Protein AF-A0A7S2YX77-F1 (afdb_monomer_lite)

pLDDT: mean 82.11, std 19.02, range [40.69, 98.75]

Organism: NCBI:txid464258

Secondary structure (DSSP, 8-state):
--SHHHHHHHHHHTT--EEEEPP-SHHHHHHHHHHHHHHHHSTTHHHH--EEEEEE---GGGGGGG----------------S--HHHHHHHHHHHHHHHHHTSTTEEEE-S-S--SS--

InterPro domains:
  IPR001130 3'-5' ssDNA/RNA exonuclease TatD-like [PF01026] (3-118)
  IPR032466 Metal-dependent hydrolase [SSF51556] (2-119)
  IPR050891 TatD-type Metallo-dependent Hydrolase [PTHR10060] (2-119)

Sequence (120 aa):
AGDVAAVLARAGAAGVRAVVVTGTSVEGSRRALKFVDEWHAGEEQKDAGVALFATVGVHPHDAKSCVVNHNSSGGTGDGETSEDTPEIQLLDSFLPTLRELAAHPRCVAIGECGLDFDRN

Foldseek 3Di:
DPCPLVVLLVCLVVVAQEDEQEQAALVSLVVQLVVLVVLVVDPSVVNSNHRYAYAFEHEQVCVCVLQDDPPPDDDDDDDDDDVCPSVNVSCVVGVVSSVVSCPRPRHDYHDPYDDDPPDD

Radius of gyration: 19.6 Å; chains: 1; bounding box: 60×23×42 Å

Structure (mmCIF, N/CA/C/O backbone):
data_AF-A0A7S2YX77-F1
#
_entry.id   AF-A0A7S2YX77-F1
#
loop_
_atom_site.group_PDB
_atom_site.id
_atom_site.type_symbol
_atom_site.label_atom_id
_atom_site.label_alt_id
_atom_site.label_comp_id
_atom_site.label_asym_id
_atom_site.label_entity_id
_atom_site.label_seq_id
_atom_site.pdbx_PDB_ins_code
_atom_site.Cartn_x
_atom_site.Cartn_y
_atom_site.Cartn_z
_atom_site.occupancy
_atom_site.B_iso_or_equiv
_atom_site.auth_seq_id
_atom_site.auth_comp_id
_atom_site.auth_asym_id
_atom_site.auth_atom_id
_atom_site.pdbx_PDB_model_num
ATOM 1 N N . ALA A 1 1 ? -8.320 17.001 -0.650 1.00 51.00 1 ALA A N 1
ATOM 2 C CA . ALA A 1 1 ? -8.378 15.914 0.346 1.00 51.00 1 ALA A CA 1
ATOM 3 C C . ALA A 1 1 ? -9.629 16.149 1.178 1.00 51.00 1 ALA A C 1
ATOM 5 O O . ALA A 1 1 ? -9.741 17.245 1.706 1.00 51.00 1 ALA A O 1
ATOM 6 N N . GLY A 1 2 ? -10.615 15.247 1.183 1.00 64.38 2 GLY A N 1
ATOM 7 C CA . GLY A 1 2 ? -11.889 15.569 1.850 1.00 64.38 2 GLY A CA 1
ATOM 8 C C . GLY A 1 2 ? -12.899 14.445 2.088 1.00 64.38 2 GLY A C 1
ATOM 9 O O . GLY A 1 2 ? -13.870 14.696 2.780 1.00 64.38 2 GLY A O 1
ATOM 10 N N . ASP A 1 3 ? -12.699 13.225 1.575 1.00 87.69 3 ASP A N 1
ATOM 11 C CA . ASP A 1 3 ? -13.625 12.099 1.841 1.00 87.69 3 ASP A CA 1
ATOM 12 C C . ASP A 1 3 ? -12.890 10.817 2.269 1.00 87.69 3 ASP A C 1
ATOM 14 O O . ASP A 1 3 ? -13.483 9.752 2.325 1.00 87.69 3 ASP A O 1
ATOM 18 N N . VAL A 1 4 ? -11.588 10.869 2.578 1.00 89.38 4 VAL A N 1
ATOM 19 C CA . VAL A 1 4 ? -10.837 9.652 2.949 1.00 89.38 4 VAL A CA 1
ATOM 20 C C . VAL A 1 4 ? -11.414 9.015 4.213 1.00 89.38 4 VAL A C 1
ATOM 22 O O . VAL A 1 4 ? -11.706 7.822 4.209 1.00 89.38 4 VAL A O 1
ATOM 25 N N . ALA A 1 5 ? -11.639 9.808 5.264 1.00 89.88 5 ALA A N 1
ATOM 26 C CA . ALA A 1 5 ? -12.210 9.308 6.508 1.00 89.88 5 ALA A CA 1
ATOM 27 C C . ALA A 1 5 ? -13.592 8.683 6.294 1.00 89.88 5 ALA A C 1
ATOM 29 O O . ALA A 1 5 ? -13.863 7.590 6.783 1.00 89.88 5 ALA A O 1
ATOM 30 N N . ALA A 1 6 ? -14.442 9.320 5.491 1.00 91.56 6 ALA A N 1
ATOM 31 C CA . ALA A 1 6 ? -15.774 8.805 5.211 1.00 91.56 6 ALA A CA 1
ATOM 32 C C . ALA A 1 6 ? -15.762 7.597 4.248 1.00 91.56 6 ALA A C 1
ATOM 34 O O . ALA A 1 6 ? -16.573 6.689 4.426 1.00 91.56 6 ALA A O 1
ATOM 35 N N . VAL A 1 7 ? -14.818 7.493 3.303 1.00 94.12 7 VAL A N 1
ATOM 36 C CA . VAL A 1 7 ? -14.561 6.257 2.532 1.00 94.12 7 VAL A CA 1
ATOM 37 C C . VAL A 1 7 ? -14.171 5.113 3.467 1.00 94.12 7 VAL A C 1
ATOM 39 O O . VAL A 1 7 ? -14.737 4.023 3.371 1.00 94.12 7 VAL A O 1
ATOM 42 N N . LEU A 1 8 ? -13.237 5.352 4.388 1.00 94.06 8 LEU A N 1
ATOM 43 C CA . LEU A 1 8 ? -12.756 4.330 5.316 1.00 94.06 8 LEU A CA 1
ATOM 44 C C . LEU A 1 8 ? -13.815 3.949 6.354 1.00 94.06 8 LEU A C 1
ATOM 46 O O . LEU A 1 8 ? -13.944 2.769 6.662 1.00 94.06 8 LEU A O 1
ATOM 50 N N . ALA A 1 9 ? -14.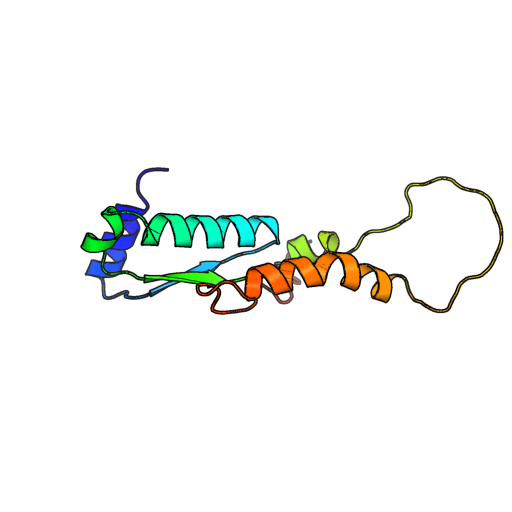642 4.889 6.809 1.00 92.50 9 ALA A N 1
ATOM 51 C CA . ALA A 1 9 ? -15.793 4.597 7.660 1.00 92.50 9 ALA A CA 1
ATOM 52 C C . ALA A 1 9 ? -16.824 3.716 6.939 1.00 92.50 9 ALA A C 1
ATOM 54 O O . ALA A 1 9 ? -17.312 2.742 7.512 1.00 92.50 9 ALA A O 1
ATOM 55 N N . ARG A 1 10 ? -17.117 3.991 5.657 1.00 94.75 10 ARG A N 1
ATOM 56 C CA . ARG A 1 10 ? -17.979 3.117 4.839 1.00 94.75 10 ARG A CA 1
ATOM 57 C C . ARG A 1 10 ? -17.374 1.720 4.682 1.00 94.75 10 ARG A C 1
ATOM 59 O O . ARG A 1 10 ? -18.093 0.734 4.820 1.00 94.75 10 ARG A O 1
ATOM 66 N N . ALA A 1 11 ? -16.065 1.622 4.445 1.00 95.62 11 ALA A N 1
ATOM 67 C CA . ALA A 1 11 ? -15.366 0.339 4.376 1.00 95.62 11 ALA A CA 1
ATOM 68 C C . ALA A 1 11 ? -15.448 -0.422 5.715 1.00 95.62 11 ALA A C 1
ATOM 70 O O . ALA A 1 11 ? -15.787 -1.607 5.735 1.00 95.62 11 ALA A O 1
ATOM 71 N N . GLY A 1 12 ? -15.226 0.270 6.835 1.00 94.50 12 GLY A N 1
ATOM 72 C CA . GLY A 1 12 ? -15.378 -0.260 8.189 1.00 94.50 12 GLY A CA 1
ATOM 73 C C . GLY A 1 12 ? -16.786 -0.787 8.462 1.00 94.50 12 GLY A C 1
ATOM 74 O O . GLY A 1 12 ? -16.950 -1.931 8.901 1.00 94.50 12 GLY A O 1
ATOM 75 N N . ALA A 1 13 ? -17.813 -0.007 8.116 1.00 94.69 13 ALA A N 1
ATOM 76 C CA . ALA A 1 13 ? -19.216 -0.409 8.224 1.00 94.69 13 ALA A CA 1
ATOM 77 C C . ALA A 1 13 ? -19.543 -1.648 7.370 1.00 94.69 13 ALA A C 1
ATOM 79 O O . ALA A 1 13 ? -20.354 -2.477 7.776 1.00 94.69 13 ALA A O 1
ATOM 80 N N . ALA A 1 14 ? -18.868 -1.819 6.229 1.00 96.69 14 ALA A N 1
ATOM 81 C CA . ALA A 1 14 ? -18.993 -2.992 5.363 1.00 96.69 14 ALA A CA 1
ATOM 82 C C . ALA A 1 14 ? -18.189 -4.222 5.836 1.00 96.69 14 ALA A C 1
ATOM 84 O O . ALA A 1 14 ? -18.222 -5.262 5.184 1.00 96.69 14 ALA A O 1
ATOM 85 N N . GLY A 1 15 ? -17.464 -4.134 6.956 1.00 96.56 15 GLY A N 1
ATOM 86 C CA . GLY A 1 15 ? -16.691 -5.254 7.502 1.00 96.56 15 GLY A CA 1
ATOM 87 C C . GLY A 1 15 ? -15.209 -5.264 7.118 1.00 96.56 15 GLY A C 1
ATOM 88 O O . GLY A 1 15 ? -14.477 -6.136 7.582 1.00 96.56 15 GLY A O 1
ATOM 89 N N . VAL A 1 16 ? -14.731 -4.293 6.333 1.00 96.75 16 VAL A N 1
ATOM 90 C CA . VAL A 1 16 ? -13.294 -4.142 6.061 1.00 96.75 16 VAL A CA 1
ATOM 91 C C . VAL A 1 16 ? -12.595 -3.725 7.353 1.00 96.75 16 VAL A C 1
ATOM 93 O O . VAL A 1 16 ? -13.095 -2.888 8.103 1.00 96.75 16 VAL A O 1
ATOM 96 N N . ARG A 1 17 ? -11.452 -4.342 7.655 1.00 95.44 17 ARG A N 1
ATOM 97 C CA . ARG A 1 17 ? -10.663 -4.050 8.868 1.00 95.44 17 ARG A CA 1
ATOM 98 C C . ARG A 1 17 ? -9.243 -3.601 8.567 1.00 95.44 17 ARG A C 1
ATOM 100 O O . ARG A 1 17 ? -8.611 -2.983 9.416 1.00 95.44 17 ARG A O 1
ATOM 107 N N . ALA A 1 18 ? -8.762 -3.880 7.361 1.00 96.75 18 ALA A N 1
ATOM 108 C CA . ALA A 1 18 ? -7.454 -3.465 6.896 1.00 96.75 18 ALA A CA 1
ATOM 109 C C . ALA A 1 18 ? -7.520 -3.048 5.425 1.00 96.75 18 ALA A C 1
ATOM 111 O O . ALA A 1 18 ? -8.242 -3.662 4.639 1.00 96.75 18 ALA A O 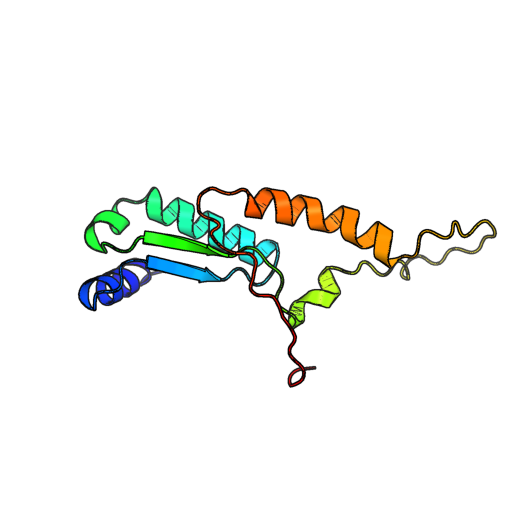1
ATOM 112 N N . VAL A 1 19 ? -6.746 -2.029 5.063 1.00 97.88 19 VAL A N 1
ATOM 113 C CA . VAL A 1 19 ? -6.511 -1.603 3.678 1.00 97.88 19 VAL A CA 1
ATOM 114 C C . VAL A 1 19 ? -5.009 -1.447 3.477 1.00 97.88 19 VAL A C 1
ATOM 116 O O . VAL A 1 19 ? -4.321 -0.879 4.325 1.00 97.88 19 VAL A O 1
ATOM 119 N N . VAL A 1 20 ? -4.505 -1.941 2.348 1.00 98.56 20 VAL A N 1
ATOM 120 C CA . VAL A 1 20 ? -3.110 -1.760 1.942 1.00 98.56 20 VAL A CA 1
ATOM 121 C C . VAL A 1 20 ? -3.067 -0.710 0.836 1.00 98.56 20 VAL A C 1
ATOM 123 O O . VAL A 1 20 ? -3.648 -0.896 -0.229 1.00 98.56 20 VAL A O 1
ATOM 126 N N . VAL A 1 21 ? -2.414 0.413 1.113 1.00 98.44 21 VAL A N 1
ATOM 127 C CA . VAL A 1 21 ? -2.227 1.529 0.188 1.00 98.44 21 VAL A CA 1
ATOM 128 C C . VAL A 1 21 ? -1.041 1.219 -0.717 1.00 98.44 21 VAL A C 1
ATOM 130 O O . VAL A 1 21 ? 0.091 1.081 -0.254 1.00 98.44 21 VAL A O 1
ATOM 133 N N . THR A 1 22 ? -1.304 1.106 -2.012 1.00 98.31 22 THR A N 1
ATOM 134 C CA . THR A 1 22 ? -0.292 0.698 -2.984 1.00 98.31 22 THR A CA 1
ATOM 135 C C . THR A 1 22 ? 0.705 1.820 -3.273 1.00 98.31 22 THR A C 1
ATOM 137 O O . THR A 1 22 ? 0.324 2.905 -3.719 1.00 98.31 22 THR A O 1
ATOM 140 N N . GLY A 1 23 ? 1.992 1.550 -3.059 1.00 97.00 23 GLY A N 1
ATOM 141 C CA . GLY A 1 23 ? 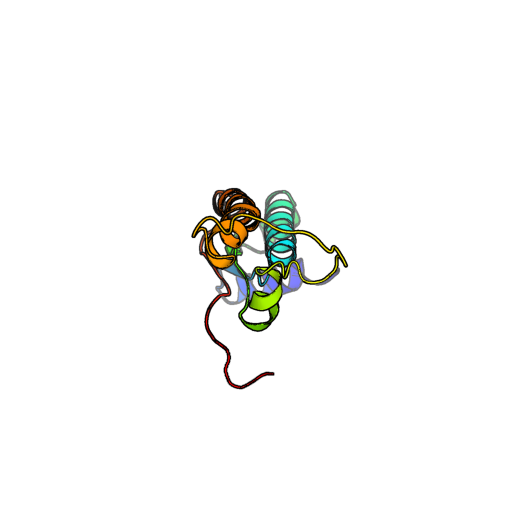3.093 2.347 -3.595 1.00 97.00 23 GLY A CA 1
ATOM 142 C C . GLY A 1 23 ? 3.483 1.851 -4.989 1.00 97.00 23 GLY A C 1
ATOM 143 O O . GLY A 1 23 ? 3.782 0.676 -5.156 1.00 97.00 23 GLY A O 1
ATOM 144 N N . THR A 1 24 ? 3.479 2.721 -5.999 1.00 95.56 24 THR A N 1
ATOM 145 C CA . THR A 1 24 ? 3.787 2.346 -7.399 1.00 95.56 24 THR A CA 1
ATOM 146 C C . THR A 1 24 ? 5.130 2.880 -7.903 1.00 95.56 24 THR A C 1
ATOM 148 O O . THR A 1 24 ? 5.543 2.581 -9.013 1.00 95.56 24 THR A O 1
ATOM 151 N N . SER A 1 25 ? 5.830 3.666 -7.094 1.00 93.38 25 SER A N 1
ATOM 152 C CA . SER A 1 25 ? 7.181 4.177 -7.351 1.00 93.38 25 SER A CA 1
ATOM 153 C C . SER A 1 25 ? 7.842 4.505 -6.013 1.00 93.38 25 SER A C 1
ATOM 155 O O . SER A 1 25 ? 7.180 4.427 -4.976 1.00 93.38 25 SER A O 1
ATOM 157 N N . VAL A 1 26 ? 9.111 4.929 -5.979 1.00 92.06 26 VAL A N 1
ATOM 158 C CA . VAL A 1 26 ? 9.735 5.389 -4.717 1.00 92.06 26 VAL A CA 1
ATOM 159 C C . VAL A 1 26 ? 8.938 6.530 -4.096 1.00 92.06 26 VAL A C 1
ATOM 161 O O . VAL A 1 26 ? 8.592 6.474 -2.918 1.00 92.06 26 VAL A O 1
ATOM 164 N N . GLU A 1 27 ? 8.592 7.540 -4.891 1.00 92.94 27 GLU A N 1
ATOM 165 C CA . GLU A 1 27 ? 7.831 8.685 -4.397 1.00 92.94 27 GLU A CA 1
ATOM 166 C C . GLU A 1 27 ? 6.379 8.306 -4.073 1.00 92.94 27 GLU A C 1
ATOM 168 O O . GLU A 1 27 ? 5.816 8.757 -3.076 1.00 92.94 27 GLU A O 1
ATOM 173 N N . GLY A 1 28 ? 5.766 7.424 -4.871 1.00 95.81 28 GLY A N 1
ATOM 174 C CA . GLY A 1 28 ? 4.457 6.847 -4.555 1.00 95.81 28 GLY A CA 1
ATOM 175 C C . GLY A 1 28 ? 4.462 6.104 -3.216 1.00 95.81 28 GLY A C 1
ATOM 176 O O . GLY A 1 28 ? 3.571 6.307 -2.397 1.00 95.81 28 GLY A O 1
ATOM 177 N N . SER A 1 29 ? 5.510 5.324 -2.961 1.00 97.38 29 SER A N 1
ATOM 178 C CA . SER A 1 29 ? 5.714 4.571 -1.723 1.00 97.38 29 SER A CA 1
ATOM 179 C C . SER A 1 29 ? 5.945 5.500 -0.527 1.00 97.38 29 SER A C 1
ATOM 181 O O . SER A 1 29 ? 5.320 5.317 0.515 1.00 97.38 29 SER A O 1
ATOM 183 N N . ARG A 1 30 ? 6.761 6.558 -0.673 1.00 97.12 30 ARG A N 1
ATOM 184 C CA . ARG A 1 30 ? 6.946 7.594 0.366 1.00 97.12 30 ARG A CA 1
ATOM 185 C C . ARG A 1 30 ? 5.622 8.251 0.744 1.00 97.12 30 ARG A C 1
ATOM 187 O O . ARG A 1 30 ? 5.310 8.371 1.928 1.00 97.12 30 ARG A O 1
ATOM 194 N N . ARG A 1 31 ? 4.820 8.641 -0.252 1.00 98.00 31 ARG A N 1
ATOM 195 C CA . ARG A 1 31 ? 3.497 9.240 -0.020 1.00 98.00 31 ARG A CA 1
ATOM 196 C C . ARG A 1 31 ? 2.522 8.258 0.625 1.00 98.00 31 ARG A C 1
ATOM 198 O O . ARG A 1 31 ? 1.786 8.672 1.514 1.00 98.00 31 ARG A O 1
ATOM 205 N N . ALA A 1 32 ? 2.533 6.988 0.221 1.00 98.31 32 ALA A N 1
ATOM 206 C CA . ALA A 1 32 ? 1.698 5.952 0.823 1.00 98.31 32 ALA A CA 1
ATOM 207 C C . ALA A 1 32 ? 2.033 5.755 2.309 1.00 98.31 32 ALA A C 1
ATOM 209 O O . ALA A 1 32 ? 1.135 5.808 3.145 1.00 98.31 32 ALA A O 1
ATOM 210 N N . LEU A 1 33 ? 3.318 5.614 2.651 1.00 98.56 33 LEU A N 1
ATOM 211 C CA . LEU A 1 33 ? 3.764 5.471 4.041 1.00 98.56 33 LEU A CA 1
ATOM 212 C C . LEU A 1 33 ? 3.421 6.706 4.878 1.00 98.56 33 LEU A C 1
ATOM 214 O O . LEU A 1 33 ? 2.819 6.569 5.938 1.00 98.56 33 LEU A O 1
ATOM 218 N N . LYS A 1 34 ? 3.697 7.912 4.368 1.00 97.94 34 LYS A N 1
ATOM 219 C CA . LYS A 1 34 ? 3.334 9.168 5.043 1.00 97.94 34 LYS A CA 1
ATOM 220 C C . LYS A 1 34 ? 1.830 9.271 5.298 1.00 97.94 34 LYS A C 1
ATOM 222 O O . LYS A 1 34 ? 1.422 9.638 6.392 1.00 97.94 34 LYS A O 1
ATOM 227 N N . PHE A 1 35 ? 1.008 8.925 4.311 1.00 96.50 35 PHE A N 1
ATOM 228 C CA . PHE A 1 35 ? -0.447 8.935 4.453 1.00 96.50 35 PHE A CA 1
ATOM 229 C C . PHE A 1 35 ? -0.924 7.950 5.528 1.00 96.50 35 PHE A C 1
ATOM 231 O O . PHE A 1 35 ? -1.763 8.290 6.359 1.00 96.50 35 PHE A O 1
ATOM 238 N N . VAL A 1 36 ? -0.366 6.740 5.534 1.00 96.88 36 VAL A N 1
ATOM 239 C CA . VAL A 1 36 ? -0.656 5.731 6.553 1.00 96.88 36 VAL A CA 1
ATOM 240 C C . VAL A 1 36 ? -0.246 6.233 7.944 1.00 96.88 36 VAL A C 1
ATOM 242 O O . VAL A 1 36 ? -0.998 6.066 8.902 1.00 96.88 36 VAL A O 1
ATOM 245 N N . ASP A 1 37 ? 0.905 6.889 8.065 1.00 96.62 37 ASP A N 1
ATOM 246 C CA . ASP A 1 37 ? 1.377 7.461 9.325 1.00 96.62 37 ASP A CA 1
ATOM 247 C C . ASP A 1 37 ? 0.467 8.556 9.861 1.00 96.62 37 ASP A C 1
ATOM 249 O O . ASP A 1 37 ? 0.073 8.514 11.027 1.00 96.62 37 ASP A O 1
ATOM 253 N N . GLU A 1 38 ? 0.103 9.501 8.998 1.00 94.12 38 GLU A N 1
ATOM 254 C CA . GLU A 1 38 ? -0.810 10.592 9.324 1.00 94.12 38 GLU A CA 1
ATOM 255 C C . GLU A 1 38 ? -2.184 10.061 9.736 1.00 94.12 38 GLU A C 1
ATOM 257 O O . GLU A 1 38 ? -2.750 10.536 10.718 1.00 94.12 38 GLU A O 1
ATOM 262 N N . TRP A 1 39 ? -2.692 9.030 9.051 1.00 92.69 39 TRP A N 1
ATOM 263 C CA . TRP A 1 39 ? -3.952 8.383 9.411 1.00 92.69 39 TRP A CA 1
ATOM 264 C C . TRP A 1 39 ? -3.917 7.801 10.825 1.00 92.69 39 TRP A C 1
ATOM 266 O O . TRP A 1 39 ? -4.810 8.059 11.622 1.00 92.69 39 TRP A O 1
ATOM 276 N N . HIS A 1 40 ? -2.870 7.050 11.171 1.00 92.06 40 HIS A N 1
ATOM 277 C CA . HIS A 1 40 ? -2.749 6.438 12.500 1.00 92.06 40 HIS 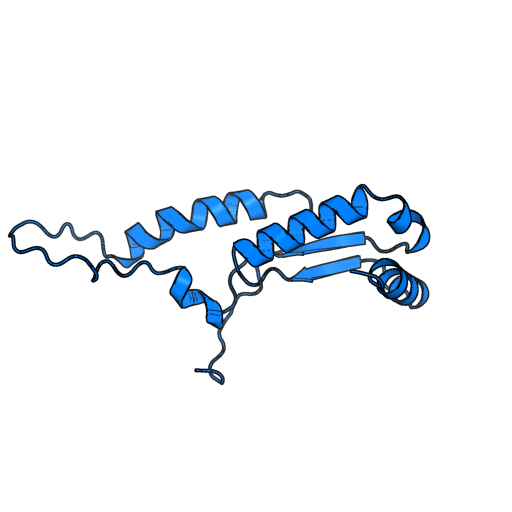A CA 1
ATOM 278 C C . HIS A 1 40 ? -2.379 7.425 13.612 1.00 92.06 40 HIS A C 1
ATOM 280 O O . HIS A 1 40 ? -2.535 7.093 14.785 1.00 92.06 40 HIS A O 1
ATOM 286 N N . ALA A 1 41 ? -1.868 8.608 13.269 1.00 92.00 41 ALA A N 1
ATOM 287 C CA . ALA A 1 41 ? -1.646 9.697 14.217 1.00 92.00 41 ALA A CA 1
ATOM 288 C C . ALA A 1 41 ? -2.900 10.571 14.424 1.00 92.00 41 ALA A C 1
ATOM 290 O O . ALA A 1 41 ? -2.960 11.328 15.392 1.00 92.00 41 ALA A O 1
ATOM 291 N N . GLY A 1 42 ? -3.874 10.497 13.512 1.00 88.00 42 GLY A N 1
ATOM 292 C CA . GLY A 1 42 ? -5.089 11.303 13.526 1.00 88.00 42 GLY A CA 1
ATOM 293 C C . GLY A 1 42 ? -6.214 10.716 14.381 1.00 88.00 42 GLY A C 1
ATOM 294 O O . GLY A 1 42 ? -6.357 9.507 14.535 1.00 88.00 42 GLY A O 1
ATOM 295 N N . GLU A 1 43 ? -7.072 11.593 14.900 1.00 84.81 43 GLU A N 1
ATOM 296 C CA . GLU A 1 43 ? -8.244 11.207 15.699 1.00 84.81 43 GLU A CA 1
ATOM 297 C C . GLU A 1 43 ? -9.364 10.576 14.847 1.00 84.81 43 GLU A C 1
ATOM 299 O O . GLU A 1 43 ? -10.078 9.698 15.326 1.00 84.81 43 GLU A O 1
ATOM 304 N N . GLU A 1 44 ? -9.470 10.959 13.566 1.00 75.88 44 GLU A N 1
ATOM 305 C CA . GLU A 1 44 ? -10.479 10.466 12.605 1.00 75.88 44 GLU A CA 1
ATOM 306 C C . GLU A 1 44 ? -10.433 8.940 12.394 1.00 75.88 44 GLU A C 1
ATOM 308 O O . GLU A 1 44 ? -11.417 8.319 11.991 1.00 75.88 44 GLU A O 1
ATOM 313 N N . GLN A 1 45 ? -9.294 8.314 12.693 1.00 74.44 45 GLN A N 1
ATOM 314 C CA . GLN A 1 45 ? -9.076 6.877 12.554 1.00 74.44 45 GLN A CA 1
ATOM 315 C C . GLN A 1 45 ? -9.881 6.045 13.563 1.00 74.44 45 GLN A C 1
ATOM 317 O O . GLN A 1 45 ? -10.257 4.910 13.248 1.00 74.44 45 GLN A O 1
ATOM 322 N N . LYS A 1 46 ? -10.202 6.607 14.738 1.00 72.44 46 LYS A N 1
ATOM 323 C CA . LYS A 1 46 ? -10.900 5.893 15.822 1.00 72.44 46 LYS A CA 1
ATOM 324 C C . LYS A 1 46 ? -12.303 5.445 15.415 1.00 72.44 46 LYS A C 1
ATOM 326 O O . LYS A 1 46 ? -12.715 4.345 15.777 1.00 72.44 46 LYS A O 1
ATOM 331 N N . ASP A 1 47 ? -12.990 6.254 14.613 1.00 77.31 47 ASP A N 1
ATOM 332 C CA . ASP A 1 47 ? -14.373 5.993 14.202 1.00 77.31 47 ASP A CA 1
ATOM 333 C C . ASP A 1 47 ? -14.471 5.053 12.994 1.00 77.31 47 ASP A C 1
ATOM 335 O O . ASP A 1 47 ? -15.467 4.351 12.822 1.00 77.31 47 ASP A O 1
ATOM 339 N N . ALA A 1 48 ? -13.436 5.005 12.151 1.00 81.75 48 ALA A N 1
ATOM 340 C CA . ALA A 1 48 ? -13.453 4.175 10.952 1.00 81.75 48 ALA A CA 1
ATOM 341 C C . ALA A 1 48 ? -13.246 2.683 11.259 1.00 81.75 48 ALA A C 1
ATOM 343 O O . ALA A 1 48 ? -13.761 1.831 10.537 1.00 81.75 48 ALA A O 1
ATOM 344 N N . GLY A 1 49 ? -12.472 2.346 12.298 1.00 85.94 49 GLY A N 1
ATOM 345 C CA . GLY A 1 49 ? -12.167 0.951 12.645 1.00 85.94 49 GLY A CA 1
ATOM 346 C C . GLY A 1 49 ? -11.379 0.188 11.567 1.00 85.94 49 GLY A C 1
ATOM 347 O O . GLY A 1 49 ? -11.412 -1.045 11.538 1.00 85.94 49 GLY A O 1
ATOM 348 N N . VAL A 1 50 ? -10.691 0.906 10.669 1.00 94.25 50 VAL A N 1
ATOM 349 C CA . VAL A 1 50 ? -9.877 0.343 9.580 1.00 94.25 50 VAL A CA 1
ATOM 350 C C . VAL A 1 50 ? -8.407 0.696 9.786 1.00 94.25 50 VAL A C 1
ATOM 352 O O . VAL A 1 50 ? -8.027 1.869 9.807 1.00 94.25 50 VAL A O 1
ATOM 355 N N . ALA A 1 51 ? -7.564 -0.329 9.894 1.00 94.44 51 ALA A N 1
ATOM 356 C CA . ALA A 1 51 ? -6.118 -0.173 9.909 1.00 94.44 51 ALA A CA 1
ATOM 357 C C . ALA A 1 51 ? -5.586 0.054 8.487 1.00 94.44 51 ALA A C 1
ATOM 359 O O . ALA A 1 51 ? -5.953 -0.665 7.557 1.00 94.44 51 ALA A O 1
ATOM 360 N N . LEU A 1 52 ? -4.690 1.026 8.317 1.00 97.25 52 LEU A N 1
ATOM 361 C CA . LEU A 1 52 ? -3.995 1.225 7.047 1.00 97.25 52 LEU A CA 1
ATOM 362 C C . LEU A 1 52 ? -2.570 0.677 7.095 1.00 97.25 52 LEU A C 1
ATOM 364 O O . LEU A 1 52 ? -1.855 0.844 8.083 1.00 97.25 52 LEU A O 1
ATOM 368 N N . PHE A 1 53 ? -2.159 0.067 5.997 1.00 98.56 53 PHE A N 1
ATOM 369 C CA . PHE A 1 53 ? -0.798 -0.379 5.724 1.00 98.56 53 PHE A CA 1
ATOM 370 C C . PHE A 1 53 ? -0.400 0.099 4.332 1.00 98.56 53 PHE A C 1
ATOM 372 O O . PHE A 1 53 ? -1.239 0.624 3.603 1.00 98.56 53 PHE A O 1
ATOM 379 N N . ALA A 1 54 ? 0.854 -0.091 3.942 1.00 98.75 54 ALA A N 1
ATOM 380 C CA . ALA A 1 54 ? 1.313 0.244 2.602 1.00 98.75 54 ALA A CA 1
ATOM 381 C C . ALA A 1 54 ? 2.165 -0.864 1.983 1.00 98.75 54 ALA A C 1
ATOM 383 O O . ALA A 1 54 ? 2.691 -1.739 2.681 1.00 98.75 54 ALA A O 1
ATOM 384 N N . THR A 1 55 ? 2.313 -0.783 0.664 1.00 98.69 55 THR A N 1
ATOM 385 C CA . THR A 1 55 ? 3.360 -1.486 -0.076 1.00 98.69 55 THR A CA 1
ATOM 386 C C . THR A 1 55 ? 4.474 -0.523 -0.476 1.00 98.69 55 THR A C 1
ATOM 388 O O . THR A 1 55 ? 4.253 0.684 -0.609 1.00 98.69 55 THR A O 1
ATOM 391 N N . VAL A 1 56 ? 5.672 -1.064 -0.683 1.00 98.31 56 VAL A N 1
ATOM 392 C CA . VAL A 1 56 ? 6.824 -0.326 -1.216 1.00 98.31 56 VAL A CA 1
ATOM 393 C C . VAL A 1 56 ? 7.315 -1.016 -2.480 1.00 98.31 56 VAL A C 1
ATOM 395 O O . VAL A 1 56 ? 7.671 -2.193 -2.442 1.00 98.31 56 VAL A O 1
ATOM 398 N N . GLY A 1 57 ? 7.356 -0.303 -3.604 1.00 94.62 57 GLY A N 1
ATOM 399 C CA . GLY A 1 57 ? 7.716 -0.909 -4.883 1.00 94.62 57 GLY A CA 1
ATOM 400 C C . GLY A 1 57 ? 7.742 0.058 -6.058 1.00 94.62 57 GLY A C 1
ATOM 401 O O . GLY A 1 57 ? 7.611 1.274 -5.899 1.00 94.62 57 GLY A O 1
ATOM 402 N N . VAL A 1 58 ? 7.954 -0.518 -7.241 1.00 93.12 58 VAL A N 1
ATOM 403 C CA . VAL A 1 58 ? 7.963 0.178 -8.529 1.00 93.12 58 VAL A CA 1
ATOM 404 C C . VAL A 1 58 ? 7.127 -0.608 -9.514 1.00 93.12 58 VAL A C 1
ATOM 406 O O . VAL A 1 58 ? 7.443 -1.755 -9.842 1.00 93.12 58 VAL A O 1
ATOM 409 N N . HIS A 1 59 ? 6.077 0.040 -9.992 1.00 93.75 59 HIS A N 1
ATOM 410 C CA . HIS A 1 59 ? 5.173 -0.500 -10.979 1.00 93.75 59 HIS A CA 1
ATOM 411 C C . HIS A 1 59 ? 5.917 -0.688 -12.311 1.00 93.75 59 HIS A C 1
ATOM 413 O O . HIS A 1 59 ? 6.787 0.124 -12.638 1.00 93.75 59 HIS A O 1
ATOM 419 N N . PRO A 1 60 ? 5.575 -1.699 -13.128 1.00 90.25 60 PRO A N 1
ATOM 420 C CA . PRO A 1 60 ? 6.276 -1.980 -14.386 1.00 90.25 60 PRO A CA 1
ATOM 421 C C . PRO A 1 60 ? 6.392 -0.783 -15.342 1.00 90.25 60 PRO A C 1
ATOM 423 O O . PRO A 1 60 ? 7.392 -0.652 -16.043 1.00 90.25 60 PRO A O 1
ATOM 426 N N . HIS A 1 61 ? 5.418 0.134 -15.330 1.00 87.31 61 HIS A N 1
ATOM 427 C CA . HIS A 1 61 ? 5.455 1.363 -16.144 1.00 87.31 61 HIS A CA 1
ATOM 428 C C . HIS A 1 61 ? 6.577 2.322 -15.739 1.00 87.31 61 HIS A C 1
ATOM 430 O O . HIS A 1 61 ? 7.143 3.004 -16.590 1.00 87.31 61 HIS A O 1
ATOM 436 N N . ASP A 1 62 ? 6.928 2.335 -14.456 1.00 84.12 62 ASP A N 1
ATOM 437 C CA . ASP A 1 62 ? 7.959 3.202 -13.891 1.00 84.12 62 ASP A CA 1
ATOM 438 C C . ASP A 1 62 ? 9.328 2.503 -13.812 1.00 84.12 62 ASP A C 1
ATOM 440 O O . ASP A 1 62 ? 10.312 3.128 -13.413 1.00 84.12 62 ASP A O 1
ATOM 444 N N . ALA A 1 63 ? 9.444 1.236 -14.234 1.00 84.06 63 ALA A N 1
ATOM 445 C CA . ALA A 1 63 ? 10.677 0.450 -14.109 1.00 84.06 63 ALA A CA 1
ATOM 446 C C . ALA A 1 63 ? 11.881 1.075 -14.842 1.00 84.06 63 ALA A C 1
ATOM 448 O O . ALA A 1 63 ? 13.020 0.932 -14.403 1.00 84.06 63 ALA A O 1
ATOM 449 N N . LYS A 1 64 ? 11.645 1.840 -15.918 1.00 79.38 64 LYS A N 1
ATOM 450 C CA . LYS A 1 64 ? 12.703 2.580 -16.636 1.00 79.38 64 LYS A CA 1
ATOM 451 C C . LYS A 1 64 ? 13.374 3.646 -15.762 1.00 79.38 64 LYS A C 1
ATOM 453 O O . LYS A 1 64 ? 14.534 3.961 -15.987 1.00 79.38 64 LYS A O 1
ATOM 458 N N . SER A 1 65 ? 12.674 4.190 -14.762 1.00 73.62 65 SER A N 1
ATOM 459 C CA . SER A 1 65 ? 13.238 5.171 -13.821 1.00 73.62 65 SER A CA 1
ATOM 460 C C . SER A 1 65 ? 14.246 4.558 -12.845 1.00 73.62 65 SER A C 1
ATOM 462 O O . SER A 1 65 ? 15.058 5.276 -12.270 1.00 73.62 65 SER A O 1
ATOM 464 N N . CYS A 1 66 ? 14.239 3.231 -12.700 1.00 71.88 66 CYS A N 1
ATOM 465 C CA . CYS A 1 66 ? 15.249 2.495 -11.944 1.00 71.88 66 CYS A CA 1
ATOM 466 C C . CYS A 1 66 ? 16.569 2.358 -12.717 1.00 71.88 66 CYS A C 1
ATOM 468 O O . CYS A 1 66 ? 17.538 1.840 -12.168 1.00 71.88 66 CYS A O 1
ATOM 470 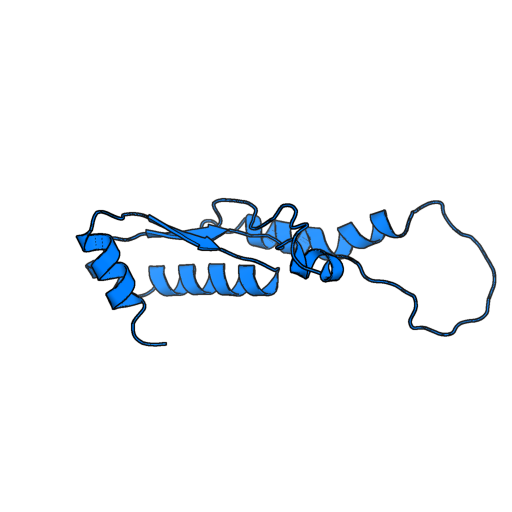N N . VAL A 1 67 ? 16.601 2.801 -13.982 1.00 65.00 67 VAL A N 1
ATOM 471 C CA . VAL A 1 67 ? 17.734 2.679 -14.897 1.00 65.00 67 VAL A CA 1
ATOM 472 C C . VAL A 1 67 ? 18.262 4.067 -15.255 1.00 65.00 67 VAL A C 1
ATOM 474 O O . VAL A 1 67 ? 17.646 4.799 -16.027 1.00 65.00 67 VAL A O 1
ATOM 477 N N . VAL A 1 68 ? 19.424 4.449 -14.718 1.00 57.56 68 VAL A N 1
ATOM 478 C CA . VAL A 1 68 ? 20.122 5.675 -15.139 1.00 57.56 68 VAL A CA 1
ATOM 479 C C . VAL A 1 68 ? 20.956 5.375 -16.386 1.00 57.56 68 VAL A C 1
ATOM 481 O O . VAL A 1 68 ? 22.010 4.754 -16.305 1.00 57.56 68 VAL A O 1
ATOM 484 N N . ASN A 1 69 ? 20.513 5.833 -17.558 1.00 52.22 69 ASN A N 1
ATOM 485 C CA . ASN A 1 69 ? 21.333 5.771 -18.770 1.00 52.22 69 ASN A CA 1
ATOM 486 C C . ASN A 1 69 ? 22.352 6.922 -18.772 1.00 52.22 69 ASN A C 1
ATOM 488 O O . ASN A 1 69 ? 21.987 8.078 -18.996 1.00 52.22 69 ASN A O 1
ATOM 492 N N . HIS A 1 70 ? 23.636 6.612 -18.591 1.00 52.25 70 HIS A N 1
ATOM 493 C CA . HIS A 1 70 ? 24.754 7.558 -18.713 1.00 52.25 70 HIS A CA 1
ATOM 494 C C . HIS A 1 70 ? 25.073 7.958 -20.170 1.00 52.25 70 HIS A C 1
ATOM 496 O O . HIS A 1 70 ? 26.232 8.062 -20.553 1.00 52.25 70 HIS A O 1
ATOM 502 N N . ASN A 1 71 ? 24.065 8.247 -21.000 1.00 46.38 71 ASN A N 1
ATOM 503 C CA . ASN A 1 71 ? 24.290 8.647 -22.400 1.00 46.38 71 ASN A CA 1
ATOM 504 C C . ASN A 1 71 ? 24.025 10.139 -22.661 1.00 46.38 71 ASN A C 1
ATOM 506 O O . ASN A 1 71 ? 23.815 10.542 -23.802 1.00 46.38 71 ASN A O 1
ATOM 510 N N . SER A 1 72 ? 24.082 10.971 -21.619 1.00 45.94 72 SER A N 1
ATOM 511 C CA . SER A 1 72 ? 23.930 12.429 -21.724 1.00 45.94 72 SER A CA 1
ATOM 512 C C . SER A 1 72 ? 25.121 13.172 -21.121 1.00 45.94 72 SER A C 1
ATOM 514 O O . SER A 1 72 ? 24.961 14.099 -20.335 1.00 45.94 72 SER A O 1
ATOM 516 N N . SER A 1 73 ? 26.336 12.783 -21.493 1.00 46.56 73 SER A N 1
ATOM 517 C CA . SER A 1 73 ? 27.493 13.673 -21.410 1.00 46.56 73 SER A CA 1
ATOM 518 C C . SER A 1 73 ? 28.401 13.385 -22.594 1.00 46.56 73 SER A C 1
ATOM 520 O O . SER A 1 73 ? 29.034 12.335 -22.656 1.00 46.56 73 SER A O 1
ATOM 522 N N . GLY A 1 74 ? 28.437 14.305 -23.559 1.00 49.22 74 GLY A N 1
ATOM 523 C CA . GLY A 1 74 ? 29.469 14.294 -24.587 1.00 49.22 74 GLY A CA 1
ATOM 524 C C . GLY A 1 74 ? 30.843 14.323 -23.918 1.00 49.22 74 GLY A C 1
ATOM 525 O O . GLY A 1 74 ? 31.136 15.241 -23.156 1.00 49.22 74 GLY A O 1
ATOM 526 N N . GLY A 1 75 ? 31.660 13.309 -24.185 1.00 40.69 75 GLY A N 1
ATOM 527 C CA . GLY A 1 75 ? 33.005 13.182 -23.643 1.00 40.69 75 GLY A CA 1
ATOM 528 C C . GLY A 1 75 ? 33.815 12.200 -24.479 1.00 40.69 75 GLY A C 1
ATOM 529 O O . GLY A 1 75 ? 33.543 11.006 -24.492 1.00 40.69 75 GLY A O 1
ATOM 530 N N . THR A 1 76 ? 34.776 12.730 -25.226 1.00 41.44 76 THR A N 1
ATOM 531 C CA . THR A 1 76 ? 35.852 11.998 -25.899 1.00 41.44 76 THR A CA 1
ATOM 532 C C . THR A 1 76 ? 36.869 11.514 -24.864 1.00 41.44 76 THR A C 1
ATOM 534 O O . THR A 1 76 ? 37.327 12.347 -24.082 1.00 41.44 76 THR A O 1
ATOM 537 N N . GLY A 1 77 ? 37.280 10.243 -24.896 1.00 41.47 77 GLY A N 1
ATOM 538 C CA . GLY A 1 77 ? 38.510 9.813 -24.216 1.00 41.47 77 GLY A CA 1
ATOM 539 C C . GLY A 1 77 ? 38.452 8.440 -23.545 1.00 41.47 77 GLY A C 1
ATOM 540 O O . GLY A 1 77 ? 37.969 8.315 -22.431 1.00 41.47 77 GLY A O 1
ATOM 541 N N . ASP A 1 78 ? 38.942 7.439 -24.269 1.00 43.69 78 ASP A N 1
ATOM 542 C CA . ASP A 1 78 ? 39.964 6.455 -23.887 1.00 43.69 78 ASP A CA 1
ATOM 543 C C . ASP A 1 78 ? 39.971 5.884 -22.448 1.00 43.69 78 ASP A C 1
ATOM 545 O O . ASP A 1 78 ? 40.396 6.546 -21.505 1.00 43.69 78 ASP A O 1
ATOM 549 N N . GLY A 1 79 ? 39.713 4.573 -22.334 1.00 46.09 79 GLY A N 1
ATOM 550 C CA . GLY A 1 79 ? 40.434 3.709 -21.387 1.00 46.09 79 GLY A CA 1
ATOM 551 C C . GLY A 1 79 ? 39.621 3.052 -20.265 1.00 46.09 79 GLY A C 1
ATOM 552 O O . GLY A 1 79 ? 39.097 3.726 -19.392 1.00 46.09 79 GLY A O 1
ATOM 553 N N . GLU A 1 80 ? 39.651 1.713 -20.277 1.00 43.50 80 GLU A N 1
ATOM 554 C CA . GLU A 1 80 ? 39.308 0.762 -19.200 1.00 43.50 80 GLU A CA 1
ATOM 555 C C . GLU A 1 80 ? 37.821 0.593 -18.843 1.00 43.50 80 GLU A C 1
ATOM 557 O O . GLU A 1 80 ? 37.305 1.102 -17.854 1.00 43.50 80 GLU A O 1
ATOM 562 N N . THR A 1 81 ? 37.138 -0.253 -19.619 1.00 42.66 81 THR A N 1
ATOM 563 C CA . THR A 1 81 ? 35.897 -0.903 -19.183 1.00 42.66 81 THR A CA 1
ATOM 564 C C . THR A 1 81 ? 36.245 -2.001 -18.176 1.00 42.66 81 THR A C 1
ATOM 566 O O . THR A 1 81 ? 36.611 -3.109 -18.577 1.00 42.66 81 THR A O 1
ATOM 569 N N . SER A 1 82 ? 36.150 -1.713 -16.876 1.00 52.09 82 SER A N 1
ATOM 570 C CA . SER A 1 82 ? 35.935 -2.786 -15.904 1.00 52.09 82 SER A CA 1
ATOM 571 C C . SER A 1 82 ? 34.638 -3.508 -16.283 1.00 52.09 82 SER A C 1
ATOM 573 O O . SER A 1 82 ? 33.670 -2.881 -16.711 1.00 52.09 82 SER A O 1
ATOM 575 N N . GLU A 1 83 ? 34.615 -4.836 -16.174 1.00 49.97 83 GLU A N 1
ATOM 576 C CA . GLU A 1 83 ? 33.461 -5.690 -16.511 1.00 49.97 83 GLU A CA 1
ATOM 577 C C . GLU A 1 83 ? 32.263 -5.518 -15.549 1.00 49.97 83 GLU A C 1
ATOM 579 O O . GLU A 1 83 ? 31.378 -6.372 -15.480 1.00 49.97 83 GLU A O 1
ATOM 584 N N . ASP A 1 84 ? 32.197 -4.403 -14.821 1.00 50.22 84 ASP A N 1
ATOM 585 C CA . ASP A 1 84 ? 31.029 -4.006 -14.049 1.00 50.22 84 ASP A CA 1
ATOM 586 C C . ASP A 1 84 ? 29.996 -3.444 -15.025 1.00 50.22 84 ASP A C 1
ATOM 588 O O . ASP A 1 84 ? 30.013 -2.282 -15.432 1.00 50.22 84 ASP A O 1
ATOM 592 N N . THR A 1 85 ? 29.113 -4.327 -15.469 1.00 48.72 85 THR A N 1
ATOM 593 C CA . THR A 1 85 ? 28.029 -4.026 -16.402 1.00 48.72 85 THR A CA 1
ATOM 594 C C . THR A 1 85 ? 27.181 -2.866 -15.854 1.00 48.72 85 THR A C 1
ATOM 596 O O . THR A 1 85 ? 26.907 -2.840 -14.651 1.00 48.72 85 THR A O 1
ATOM 599 N N . PRO A 1 86 ? 26.694 -1.929 -16.694 1.00 53.03 86 PRO A N 1
ATOM 600 C CA . PRO A 1 86 ? 25.865 -0.802 -16.246 1.00 53.03 86 PRO A CA 1
ATOM 601 C C . PRO A 1 86 ? 24.635 -1.221 -15.422 1.00 53.03 86 PRO A C 1
ATOM 603 O O . PRO A 1 86 ? 24.162 -0.449 -14.596 1.00 53.03 86 PRO A O 1
ATOM 606 N N . GLU A 1 87 ? 24.152 -2.458 -15.572 1.00 53.50 87 GLU A N 1
ATOM 607 C CA . GLU A 1 87 ? 23.082 -3.031 -14.745 1.00 53.50 87 GLU A CA 1
ATOM 608 C C . GLU A 1 87 ? 23.443 -3.146 -13.249 1.00 53.50 87 GLU A C 1
ATOM 610 O O . GLU A 1 87 ? 22.570 -2.947 -12.405 1.00 53.50 87 GLU A O 1
ATOM 615 N N . ILE A 1 88 ? 24.707 -3.415 -12.899 1.00 49.69 88 ILE A N 1
ATOM 616 C CA . ILE A 1 88 ? 25.148 -3.650 -11.511 1.00 49.69 88 ILE A CA 1
ATOM 617 C C . ILE A 1 88 ? 25.247 -2.330 -10.729 1.00 49.69 88 ILE A C 1
ATOM 619 O O . ILE A 1 88 ? 24.766 -2.248 -9.601 1.00 49.69 88 ILE A O 1
ATOM 623 N N . GLN A 1 89 ? 25.775 -1.264 -11.338 1.00 51.41 89 GLN A N 1
ATOM 624 C CA . GLN A 1 89 ? 25.915 0.055 -10.690 1.00 51.41 89 GLN A CA 1
ATOM 625 C C . GLN A 1 89 ? 24.566 0.774 -10.484 1.00 51.41 89 GLN A C 1
ATOM 627 O O . GLN A 1 89 ? 24.404 1.602 -9.587 1.00 51.41 89 GLN A O 1
ATOM 632 N N . LEU A 1 90 ? 23.566 0.424 -11.292 1.00 57.28 90 LEU A N 1
ATOM 633 C CA . LEU A 1 90 ? 22.196 0.936 -11.251 1.00 57.28 90 LEU A CA 1
ATOM 634 C C . LEU A 1 90 ? 21.451 0.576 -9.957 1.00 57.28 90 LEU A C 1
ATOM 636 O O . LEU A 1 90 ? 20.811 1.424 -9.326 1.00 57.28 90 LEU A O 1
ATOM 640 N N . LEU A 1 91 ? 21.551 -0.700 -9.572 1.00 61.56 91 LEU A N 1
ATOM 641 C CA . LEU A 1 91 ? 20.876 -1.291 -8.417 1.00 61.56 91 LEU A CA 1
ATOM 642 C C . LEU A 1 91 ? 21.353 -0.656 -7.103 1.00 61.56 91 LEU A C 1
ATOM 644 O O . LEU A 1 91 ? 20.549 -0.479 -6.183 1.00 61.56 91 LEU A O 1
ATOM 648 N N . ASP A 1 92 ? 22.617 -0.238 -7.039 1.00 63.66 92 ASP A N 1
ATOM 649 C CA . ASP A 1 92 ? 23.228 0.324 -5.832 1.00 63.66 92 ASP A CA 1
ATOM 650 C C . ASP A 1 92 ? 22.700 1.714 -5.458 1.00 63.66 92 ASP A C 1
ATOM 652 O O . ASP A 1 92 ? 22.664 2.052 -4.277 1.00 63.66 92 ASP A O 1
ATOM 656 N N . SER A 1 93 ? 22.220 2.513 -6.417 1.00 69.44 93 SER A N 1
ATOM 657 C CA . SER A 1 93 ? 21.644 3.837 -6.113 1.00 69.44 93 SER A CA 1
ATOM 658 C C . SER A 1 93 ? 20.191 3.763 -5.623 1.00 69.44 93 SER A C 1
ATOM 660 O O . SER A 1 93 ? 19.736 4.583 -4.822 1.00 69.44 93 SER A O 1
ATOM 662 N N . PHE A 1 94 ? 19.456 2.752 -6.085 1.00 77.75 94 PHE A N 1
ATOM 663 C CA . PHE A 1 94 ? 18.004 2.694 -5.975 1.00 77.75 94 PHE A CA 1
ATOM 664 C C . PHE A 1 94 ? 17.520 1.755 -4.863 1.00 77.75 94 PHE A C 1
ATOM 666 O O . PHE A 1 94 ? 16.629 2.098 -4.075 1.00 77.75 94 PHE A O 1
ATOM 673 N N . LEU A 1 95 ? 18.139 0.576 -4.750 1.00 84.69 95 LEU A N 1
ATOM 674 C CA . LEU A 1 95 ? 17.771 -0.424 -3.751 1.00 84.69 95 LEU A CA 1
ATOM 675 C C . LEU A 1 95 ? 17.925 0.046 -2.300 1.00 84.69 95 LEU A C 1
ATOM 677 O O . LEU A 1 95 ? 17.072 -0.341 -1.499 1.00 84.69 95 LEU A O 1
ATOM 681 N N . PRO A 1 96 ? 18.933 0.856 -1.907 1.00 89.75 96 PRO A N 1
ATOM 682 C CA . PRO A 1 96 ? 19.029 1.326 -0.527 1.00 89.75 96 PRO A CA 1
ATOM 683 C C . PRO A 1 96 ? 17.789 2.106 -0.091 1.00 89.75 96 PRO A C 1
ATOM 685 O O . PRO A 1 96 ? 17.271 1.868 0.997 1.00 89.75 96 PRO A O 1
ATOM 688 N N . THR A 1 97 ? 17.253 2.956 -0.973 1.00 90.62 97 THR A N 1
ATOM 689 C CA . THR A 1 97 ? 16.038 3.730 -0.691 1.00 90.62 97 THR A CA 1
ATOM 690 C C . THR A 1 97 ? 14.821 2.820 -0.535 1.00 90.62 97 THR A C 1
ATOM 692 O O . THR A 1 97 ? 14.058 2.970 0.417 1.00 90.62 97 THR A O 1
ATOM 695 N N . LEU A 1 98 ? 14.624 1.852 -1.437 1.00 92.00 98 LEU A N 1
ATOM 696 C CA . LEU A 1 98 ? 13.514 0.906 -1.293 1.00 92.00 98 LEU A CA 1
ATOM 697 C C . LEU A 1 98 ? 13.645 0.051 -0.030 1.00 92.00 98 LEU A C 1
ATOM 699 O O . LEU A 1 98 ? 12.639 -0.191 0.628 1.00 92.00 98 LEU A O 1
ATOM 703 N N . ARG A 1 99 ? 14.860 -0.380 0.332 1.00 95.25 99 ARG A N 1
ATOM 704 C CA . ARG A 1 99 ? 15.113 -1.128 1.574 1.00 95.25 99 ARG A CA 1
ATOM 705 C C . ARG A 1 99 ? 14.768 -0.302 2.810 1.00 95.25 99 ARG A C 1
ATOM 707 O O . ARG A 1 99 ? 14.122 -0.826 3.710 1.00 95.25 99 ARG A O 1
ATOM 714 N N . GLU A 1 100 ? 15.165 0.969 2.840 1.00 96.38 100 GLU A N 1
ATOM 715 C CA . GLU A 1 100 ? 14.828 1.891 3.928 1.00 96.38 100 GLU A CA 1
ATOM 716 C C . GLU A 1 100 ? 13.307 2.032 4.079 1.00 96.38 100 GLU A C 1
ATOM 718 O O . GLU A 1 100 ? 12.768 1.841 5.167 1.00 96.38 100 GLU A O 1
ATOM 723 N N . LEU A 1 101 ? 12.599 2.294 2.977 1.00 97.50 101 LEU A N 1
ATOM 724 C CA . LEU A 1 101 ? 11.141 2.420 2.990 1.00 97.50 101 LEU A CA 1
ATOM 725 C C . LEU A 1 101 ? 10.453 1.103 3.370 1.00 97.50 101 LEU A C 1
ATOM 727 O O . LEU A 1 101 ? 9.485 1.110 4.127 1.00 97.50 101 LEU A O 1
ATOM 731 N N . ALA A 1 102 ? 10.955 -0.032 2.882 1.00 98.19 102 ALA A N 1
ATOM 732 C CA . ALA A 1 102 ? 10.403 -1.350 3.179 1.00 98.19 102 ALA A CA 1
ATOM 733 C C . ALA A 1 102 ? 10.584 -1.763 4.648 1.00 98.19 102 ALA A C 1
ATOM 735 O O . ALA A 1 102 ? 9.805 -2.570 5.149 1.00 98.19 102 ALA A O 1
ATOM 736 N N . ALA A 1 103 ? 11.572 -1.200 5.349 1.00 98.44 103 ALA A N 1
ATOM 737 C CA . ALA A 1 103 ? 11.766 -1.412 6.782 1.00 98.44 103 ALA A CA 1
ATOM 738 C C . ALA A 1 103 ? 10.739 -0.661 7.652 1.00 98.44 103 ALA A C 1
ATOM 740 O O . ALA A 1 103 ? 10.704 -0.850 8.869 1.00 98.44 103 ALA A O 1
ATOM 741 N N . HIS A 1 104 ? 9.902 0.194 7.056 1.00 98.56 104 HIS A N 1
ATOM 742 C CA . HIS A 1 104 ? 8.874 0.924 7.779 1.00 98.56 104 HIS A CA 1
ATOM 743 C C . HIS A 1 104 ? 7.870 -0.041 8.450 1.00 98.56 104 HIS A C 1
ATOM 745 O O . HIS A 1 104 ? 7.345 -0.920 7.767 1.00 98.56 104 HIS A O 1
ATOM 751 N N . PRO A 1 105 ? 7.492 0.133 9.737 1.00 98.19 105 PRO A N 1
ATOM 752 C CA . PRO A 1 105 ? 6.633 -0.818 10.465 1.00 98.19 105 PRO A CA 1
ATOM 753 C C . PRO A 1 105 ? 5.252 -1.068 9.846 1.00 98.19 105 PRO A C 1
ATOM 755 O O . PRO A 1 105 ? 4.595 -2.060 10.150 1.00 98.19 105 PRO A O 1
ATOM 758 N N . ARG A 1 106 ? 4.786 -0.136 9.009 1.00 98.06 106 ARG A N 1
ATOM 759 C CA . ARG A 1 106 ? 3.505 -0.225 8.287 1.00 98.06 106 ARG A CA 1
ATOM 760 C C . ARG A 1 106 ? 3.645 -0.621 6.815 1.00 98.06 106 ARG A C 1
ATOM 762 O O . ARG A 1 106 ? 2.631 -0.716 6.127 1.00 98.06 106 ARG A O 1
ATOM 769 N N . CYS A 1 107 ? 4.867 -0.863 6.340 1.00 98.62 107 CYS A N 1
ATOM 770 C CA . CYS A 1 107 ? 5.096 -1.557 5.081 1.00 98.62 107 CYS A CA 1
ATOM 771 C C . CYS A 1 107 ? 4.912 -3.060 5.315 1.00 98.62 107 CYS A C 1
ATOM 773 O O . CYS A 1 107 ? 5.621 -3.657 6.120 1.00 98.62 107 CYS A O 1
ATOM 775 N N . VAL A 1 108 ? 3.952 -3.672 4.622 1.00 98.69 108 VAL A N 1
ATOM 776 C CA . VAL A 1 108 ? 3.606 -5.096 4.816 1.00 98.69 108 VAL A CA 1
ATOM 777 C C . VAL A 1 108 ? 3.861 -5.958 3.584 1.00 98.69 108 VAL A C 1
ATOM 779 O O . VAL A 1 108 ? 3.725 -7.177 3.653 1.00 98.69 108 VAL A O 1
ATOM 782 N N . ALA A 1 109 ? 4.228 -5.344 2.458 1.00 98.56 109 ALA A N 1
ATOM 783 C CA . ALA A 1 109 ? 4.556 -6.050 1.227 1.00 98.56 109 ALA A CA 1
ATOM 784 C C . ALA A 1 109 ? 5.480 -5.221 0.324 1.00 98.56 109 ALA A C 1
ATOM 786 O O . ALA A 1 109 ? 5.464 -3.989 0.349 1.00 98.56 109 ALA A O 1
ATOM 787 N N . ILE A 1 110 ? 6.238 -5.921 -0.521 1.00 98.19 110 ILE A N 1
ATOM 788 C CA . ILE A 1 110 ? 6.965 -5.322 -1.642 1.00 98.19 110 ILE A CA 1
ATOM 789 C C . ILE A 1 110 ? 6.048 -5.319 -2.862 1.00 98.19 110 ILE A C 1
ATOM 791 O O . ILE A 1 110 ? 5.491 -6.354 -3.223 1.00 98.19 110 ILE A O 1
ATOM 795 N N . GLY A 1 111 ? 5.881 -4.153 -3.473 1.00 95.19 111 GLY A N 1
ATOM 796 C CA . GLY A 1 111 ? 4.993 -3.933 -4.604 1.00 95.19 111 GLY A CA 1
ATOM 797 C C . GLY A 1 111 ? 4.425 -2.510 -4.620 1.00 95.19 111 GLY A C 1
ATOM 798 O O . GLY A 1 111 ? 4.660 -1.733 -3.703 1.00 95.19 111 GLY A O 1
ATOM 799 N N . GLU A 1 112 ? 3.658 -2.126 -5.625 1.00 95.88 112 GLU A N 1
ATOM 800 C CA . GLU A 1 112 ? 3.298 -2.959 -6.769 1.00 95.88 112 GLU A CA 1
ATOM 801 C C . GLU A 1 112 ? 4.489 -3.121 -7.708 1.00 95.88 112 GLU A C 1
ATOM 803 O O . GLU A 1 112 ? 5.194 -2.164 -8.002 1.00 95.88 112 GLU A O 1
ATOM 808 N N . CYS A 1 113 ? 4.752 -4.352 -8.121 1.00 94.19 113 CYS A N 1
ATOM 809 C CA . CYS A 1 113 ? 5.789 -4.709 -9.074 1.00 94.19 113 CYS A CA 1
ATOM 810 C C . CYS A 1 113 ? 5.290 -5.907 -9.886 1.00 94.19 113 CYS A C 1
ATOM 812 O O . CYS A 1 113 ? 4.354 -6.596 -9.477 1.00 94.19 113 CYS A O 1
ATOM 814 N N . GLY A 1 114 ? 5.888 -6.155 -11.046 1.00 94.25 114 GLY A N 1
ATOM 815 C CA . GLY A 1 114 ? 5.446 -7.229 -11.928 1.00 94.25 114 GLY A CA 1
ATOM 816 C C . GLY A 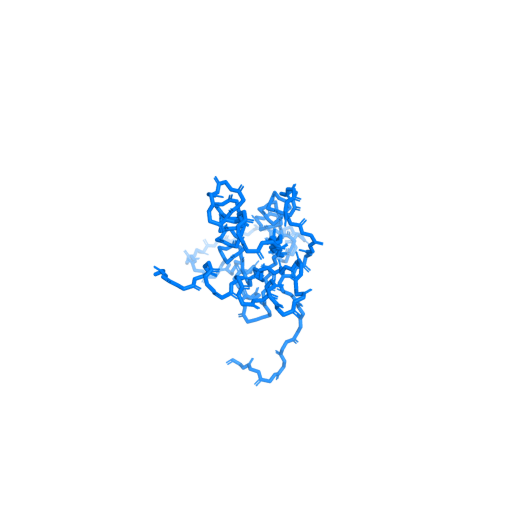1 114 ? 5.880 -6.994 -13.364 1.00 94.25 114 GLY A C 1
ATOM 817 O O . GLY A 1 114 ? 6.962 -6.463 -13.608 1.00 94.25 114 GLY A O 1
ATOM 818 N N . LEU A 1 115 ? 5.014 -7.363 -14.304 1.00 92.75 115 LEU A N 1
ATOM 819 C CA . LEU A 1 115 ? 5.171 -7.120 -15.734 1.00 92.75 115 LEU A CA 1
ATOM 820 C C . LEU A 1 115 ? 3.816 -6.685 -16.300 1.00 92.75 115 LEU A C 1
ATOM 822 O O . LEU A 1 115 ? 2.797 -7.287 -15.972 1.00 92.75 115 LEU A O 1
ATOM 826 N N . ASP A 1 116 ? 3.819 -5.664 -17.152 1.00 91.50 116 ASP A N 1
ATOM 827 C CA . ASP A 1 116 ? 2.655 -5.244 -17.934 1.00 91.50 116 ASP A CA 1
ATOM 828 C C . ASP A 1 116 ? 3.083 -5.199 -19.407 1.00 91.50 116 ASP A C 1
ATOM 830 O O . ASP A 1 116 ? 3.955 -4.410 -19.772 1.00 91.50 116 ASP A O 1
ATOM 834 N N . PHE A 1 117 ? 2.533 -6.100 -20.226 1.00 90.31 117 PHE A N 1
ATOM 835 C CA . PHE A 1 117 ? 2.848 -6.225 -21.656 1.00 90.31 117 PHE A CA 1
ATOM 836 C C . PHE A 1 117 ? 1.787 -5.599 -22.568 1.00 90.31 117 PHE A C 1
ATOM 838 O O . PHE A 1 117 ? 1.948 -5.620 -23.787 1.00 90.31 117 PHE A O 1
ATOM 845 N N . ASP A 1 118 ? 0.732 -5.016 -21.994 1.00 88.75 118 ASP A N 1
ATOM 846 C CA . ASP A 1 118 ? -0.383 -4.436 -22.745 1.00 88.75 118 ASP A CA 1
ATOM 847 C C . ASP A 1 118 ? -0.282 -2.905 -22.860 1.00 88.75 118 ASP A C 1
ATOM 849 O O . ASP A 1 118 ? -1.067 -2.273 -23.575 1.00 88.75 118 ASP A O 1
ATOM 853 N N . ARG A 1 119 ? 0.679 -2.280 -22.168 1.00 72.31 119 ARG A N 1
ATOM 854 C CA . ARG A 1 119 ? 0.877 -0.824 -22.150 1.00 72.31 119 ARG A CA 1
ATOM 855 C C . ARG A 1 119 ? 2.325 -0.462 -22.500 1.00 72.31 119 ARG A C 1
ATOM 857 O O . ARG A 1 119 ? 3.245 -0.855 -21.790 1.00 72.31 119 ARG A O 1
ATOM 864 N N . ASN A 1 120 ? 2.497 0.303 -23.586 1.00 56.47 120 ASN A N 1
ATOM 865 C CA . ASN A 1 120 ? 3.775 0.876 -24.046 1.00 56.47 120 ASN A CA 1
ATOM 866 C C . ASN A 1 120 ? 3.943 2.330 -23.607 1.00 56.47 120 ASN A C 1
ATOM 868 O O . ASN A 1 120 ? 2.979 3.103 -23.812 1.00 56.47 120 ASN A O 1
#